Protein AF-A0A7Y2JBL5-F1 (afdb_monomer_lite)

Secondary structure (DSSP, 8-state):
--HHHHHHHHHHHTT--EEEEE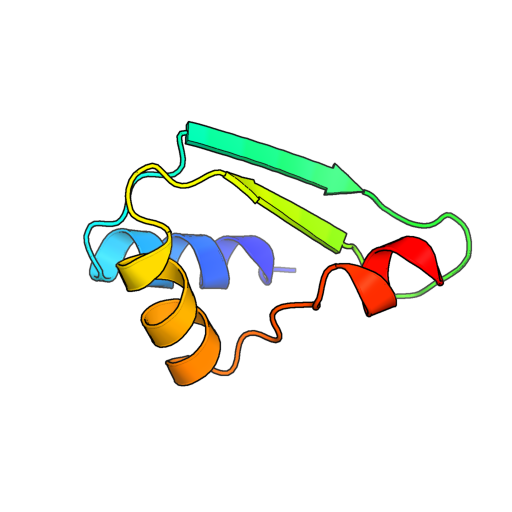EEE-TTSS-EEEEEEES-HHHHHHHHHHTTPPPPPHHHHHT-

Structure (mmCIF, N/CA/C/O backbone):
data_AF-A0A7Y2JBL5-F1
#
_entry.id   AF-A0A7Y2JBL5-F1
#
loop_
_atom_site.group_PDB
_atom_site.id
_atom_site.type_symbol
_atom_site.label_atom_id
_atom_site.label_alt_id
_atom_site.label_comp_id
_atom_site.label_asym_id
_atom_site.label_entity_id
_atom_site.label_seq_id
_atom_site.pdbx_PDB_ins_code
_atom_site.Cartn_x
_atom_site.Cartn_y
_atom_site.Cartn_z
_atom_site.occupancy
_atom_site.B_iso_or_equiv
_atom_site.auth_seq_id
_atom_site.auth_comp_id
_atom_site.auth_asym_id
_atom_site.auth_atom_id
_atom_site.pdbx_PDB_model_num
ATOM 1 N N . PRO A 1 1 ? -0.927 6.627 -15.968 1.00 55.94 1 PRO A N 1
ATOM 2 C CA . PRO A 1 1 ? -0.917 7.682 -14.918 1.00 55.94 1 PRO A CA 1
ATOM 3 C C . PRO A 1 1 ? -2.043 7.432 -13.899 1.00 55.94 1 PRO A C 1
ATOM 5 O O . PRO A 1 1 ? -3.168 7.218 -14.328 1.00 55.94 1 PRO A O 1
ATOM 8 N N . GLY A 1 2 ? -1.756 7.396 -12.590 1.00 75.19 2 GLY A N 1
ATOM 9 C CA . GLY A 1 2 ? -2.794 7.286 -11.543 1.00 75.19 2 GLY A CA 1
ATOM 10 C C . GLY A 1 2 ? -2.810 6.008 -10.691 1.00 75.19 2 GLY A C 1
ATOM 11 O O . GLY A 1 2 ? -3.554 5.969 -9.719 1.00 75.19 2 GLY A O 1
ATOM 12 N N . GLY A 1 3 ? -1.973 5.002 -10.979 1.00 82.50 3 GLY A N 1
ATOM 13 C CA . GLY A 1 3 ? -1.950 3.739 -10.216 1.00 82.50 3 GLY A CA 1
ATOM 14 C C . GLY A 1 3 ? -1.690 3.934 -8.716 1.00 82.50 3 GLY A C 1
ATOM 15 O O . GLY A 1 3 ? -2.487 3.503 -7.888 1.00 82.50 3 GLY A O 1
ATOM 16 N N . LEU A 1 4 ? -0.636 4.679 -8.361 1.00 86.88 4 LEU A N 1
ATOM 17 C CA . LEU A 1 4 ? -0.345 5.012 -6.962 1.00 86.88 4 LEU A CA 1
ATOM 18 C C . LEU A 1 4 ? -1.457 5.854 -6.317 1.00 86.88 4 LEU A C 1
ATOM 20 O O . LEU A 1 4 ? -1.848 5.587 -5.187 1.00 86.88 4 LEU A O 1
ATOM 24 N N . GLY A 1 5 ? -1.989 6.850 -7.031 1.00 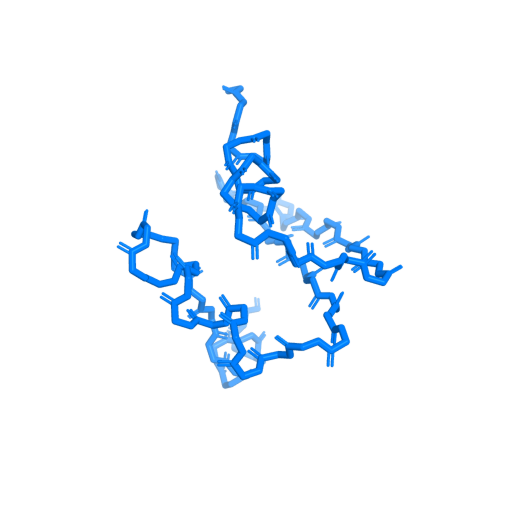89.94 5 GLY A N 1
ATOM 25 C CA . GLY A 1 5 ? -3.066 7.697 -6.508 1.00 89.94 5 GLY A CA 1
ATOM 26 C C . GLY A 1 5 ? -4.321 6.897 -6.150 1.00 89.94 5 GLY A C 1
ATOM 27 O O . GLY A 1 5 ? -4.929 7.151 -5.114 1.00 89.94 5 GLY A O 1
ATOM 28 N N . GLY A 1 6 ? -4.666 5.887 -6.956 1.00 91.81 6 GLY A N 1
ATOM 29 C CA . GLY A 1 6 ? -5.759 4.961 -6.653 1.00 91.81 6 GLY A CA 1
ATOM 30 C C . GLY A 1 6 ? -5.517 4.165 -5.369 1.00 91.81 6 GLY A C 1
ATOM 31 O O . GLY A 1 6 ? -6.395 4.106 -4.514 1.00 91.81 6 GLY A O 1
ATOM 32 N N . ILE A 1 7 ? -4.306 3.627 -5.195 1.00 92.50 7 ILE A N 1
ATOM 33 C CA . ILE A 1 7 ? -3.916 2.889 -3.982 1.00 92.50 7 ILE A CA 1
ATOM 34 C C . ILE A 1 7 ? -3.9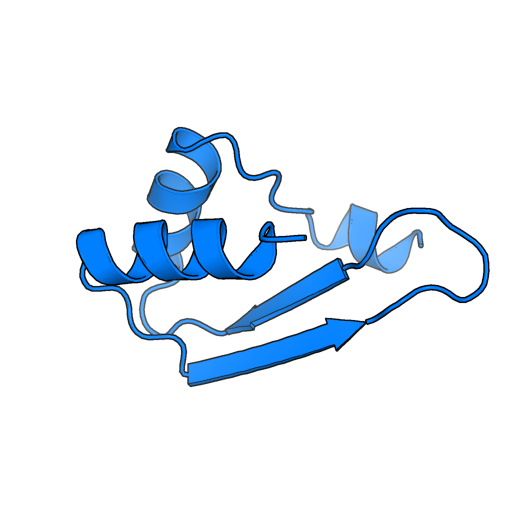90 3.792 -2.742 1.00 92.50 7 ILE A C 1
ATOM 36 O O . ILE A 1 7 ? -4.571 3.406 -1.731 1.00 92.50 7 ILE A O 1
ATOM 40 N N . LEU A 1 8 ? -3.456 5.015 -2.821 1.00 92.75 8 LEU A N 1
ATOM 41 C CA . LEU A 1 8 ? -3.491 5.966 -1.705 1.00 92.75 8 LEU A CA 1
ATOM 42 C C . LEU A 1 8 ? -4.921 6.375 -1.334 1.00 92.75 8 LEU A C 1
ATOM 44 O O . LEU A 1 8 ? -5.218 6.539 -0.154 1.00 92.75 8 LEU A O 1
ATOM 48 N N . LYS A 1 9 ? -5.817 6.500 -2.319 1.00 94.75 9 LYS A N 1
ATOM 49 C CA . LYS A 1 9 ? -7.232 6.789 -2.066 1.00 94.75 9 LYS A CA 1
ATOM 50 C C . LYS A 1 9 ? -7.913 5.653 -1.295 1.00 94.75 9 LYS A C 1
ATOM 52 O O . LYS A 1 9 ? -8.586 5.932 -0.310 1.00 94.75 9 LYS A O 1
ATOM 57 N N . ILE A 1 10 ? -7.686 4.399 -1.693 1.00 95.25 10 ILE A N 1
ATOM 58 C CA . ILE A 1 10 ? -8.210 3.212 -0.991 1.00 95.25 10 ILE A CA 1
ATOM 59 C C . ILE A 1 10 ? -7.756 3.210 0.477 1.00 95.25 10 ILE A C 1
ATOM 61 O O . ILE A 1 10 ? -8.560 3.014 1.385 1.00 95.25 10 ILE A O 1
ATOM 65 N N . LEU A 1 11 ? -6.466 3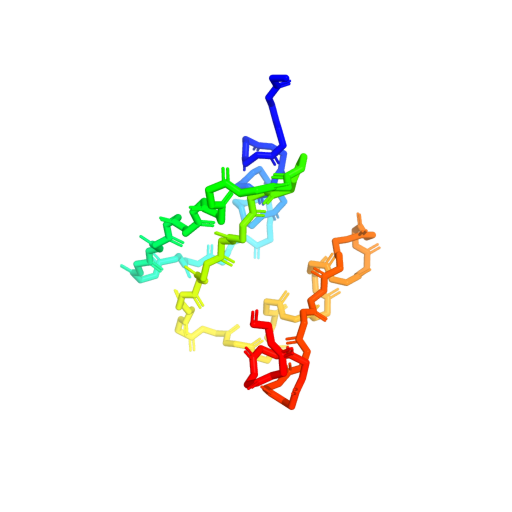.465 0.715 1.00 94.81 11 LEU A N 1
ATOM 66 C CA . LEU A 1 11 ? -5.896 3.508 2.063 1.00 94.81 11 LEU A CA 1
ATOM 67 C C . LEU A 1 11 ? -6.477 4.653 2.901 1.00 94.81 11 LEU A C 1
ATOM 69 O O . LEU A 1 11 ? -6.802 4.454 4.070 1.00 94.81 11 LEU A O 1
ATOM 73 N N . HIS A 1 12 ? -6.654 5.830 2.296 1.00 95.00 12 HIS A N 1
ATOM 74 C CA . HIS A 1 12 ? -7.260 6.985 2.951 1.00 95.00 12 HIS A CA 1
ATOM 75 C C . HIS A 1 12 ? -8.714 6.718 3.362 1.00 95.00 12 HIS A C 1
ATOM 77 O O . HIS A 1 12 ? -9.079 6.974 4.507 1.00 95.00 12 HIS A O 1
ATOM 83 N N . GLU A 1 13 ? -9.529 6.158 2.465 1.00 96.06 13 GLU A N 1
ATOM 84 C CA . GLU A 1 13 ? -10.934 5.821 2.741 1.00 96.06 13 GLU A CA 1
ATOM 85 C C . GLU A 1 13 ? -11.072 4.750 3.834 1.00 96.06 13 GLU A C 1
ATOM 87 O O . GLU A 1 13 ? -12.015 4.785 4.622 1.00 96.06 13 GLU A O 1
ATOM 92 N N . ALA A 1 14 ? -10.103 3.836 3.937 1.00 95.31 14 ALA A N 1
ATOM 93 C CA . ALA A 1 14 ? -10.035 2.839 5.003 1.00 95.31 14 ALA A CA 1
ATOM 94 C C . ALA A 1 14 ? -9.431 3.367 6.323 1.00 95.31 14 ALA A C 1
ATOM 96 O O . ALA A 1 14 ? -9.360 2.624 7.310 1.00 95.31 14 ALA A O 1
ATOM 97 N N . GLY A 1 15 ? -8.978 4.627 6.354 1.00 95.62 15 GLY A N 1
ATOM 98 C CA . GLY A 1 15 ? -8.318 5.235 7.507 1.00 95.62 15 GLY A CA 1
ATOM 99 C C . GLY A 1 15 ? -7.040 4.498 7.904 1.00 95.62 15 GLY A C 1
ATOM 100 O O . GLY A 1 15 ? -6.852 4.207 9.082 1.00 95.62 15 GLY A O 1
ATOM 101 N N . ILE A 1 16 ? -6.220 4.109 6.925 1.00 95.44 16 ILE A N 1
ATOM 102 C CA . ILE A 1 16 ? -4.953 3.401 7.138 1.00 95.44 16 ILE A CA 1
ATOM 103 C C . ILE A 1 16 ? -3.798 4.366 6.899 1.00 95.44 16 ILE A C 1
ATOM 105 O O . ILE A 1 16 ? -3.652 4.919 5.807 1.00 95.44 16 ILE A O 1
ATOM 109 N N . ASN A 1 17 ? -2.948 4.526 7.911 1.00 92.50 17 ASN A N 1
ATOM 110 C CA . ASN A 1 17 ? -1.741 5.332 7.800 1.00 92.50 17 ASN A CA 1
ATOM 111 C C . ASN A 1 17 ? -0.610 4.551 7.122 1.00 92.50 17 ASN A C 1
ATOM 113 O O . ASN A 1 17 ? -0.397 3.364 7.377 1.00 92.50 17 ASN A O 1
ATOM 117 N N . VAL A 1 18 ? 0.133 5.251 6.265 1.00 92.44 18 VAL A N 1
ATOM 118 C CA . VAL A 1 18 ? 1.365 4.761 5.641 1.00 92.44 18 VAL A CA 1
ATOM 119 C C . VAL A 1 18 ? 2.534 5.384 6.394 1.00 92.44 18 VAL A C 1
ATOM 121 O O . VAL A 1 18 ? 2.674 6.604 6.383 1.00 92.44 18 VAL A O 1
ATOM 124 N N . GLU A 1 19 ? 3.371 4.563 7.028 1.00 91.94 19 GLU A N 1
ATOM 125 C CA . GLU A 1 19 ? 4.548 5.043 7.768 1.00 91.94 19 GLU A CA 1
ATOM 126 C C . GLU A 1 19 ? 5.611 5.546 6.785 1.00 91.94 19 GLU A C 1
ATOM 128 O O . GLU A 1 19 ? 6.127 6.657 6.898 1.00 91.94 19 GLU A O 1
ATOM 133 N N . TYR A 1 20 ? 5.893 4.739 5.762 1.00 91.56 20 TYR A N 1
ATOM 134 C CA . TYR A 1 20 ? 6.675 5.150 4.606 1.00 91.56 20 TYR A CA 1
ATOM 135 C C . TYR A 1 20 ? 6.374 4.272 3.396 1.00 91.56 20 TYR A C 1
ATOM 137 O O . TYR A 1 20 ? 5.826 3.169 3.495 1.00 91.56 20 TYR A O 1
ATOM 145 N N . MET A 1 21 ? 6.785 4.762 2.232 1.00 90.94 21 MET A N 1
ATOM 146 C CA . MET A 1 21 ? 6.702 4.024 0.983 1.00 90.94 21 MET A CA 1
ATOM 147 C C . MET A 1 21 ? 7.967 4.211 0.145 1.00 90.94 21 MET A C 1
ATOM 149 O O . MET A 1 21 ? 8.545 5.296 0.111 1.00 90.94 21 MET A O 1
ATOM 153 N N . TYR A 1 22 ? 8.359 3.156 -0.567 1.00 88.75 22 TYR A N 1
ATOM 154 C CA . TYR A 1 22 ? 9.454 3.168 -1.533 1.00 88.75 22 TYR A CA 1
ATOM 155 C C . TYR A 1 22 ? 8.959 2.681 -2.888 1.00 88.75 22 TYR A C 1
ATOM 157 O O . TYR A 1 22 ? 8.299 1.650 -2.980 1.00 88.75 22 TYR A O 1
ATOM 165 N N . ALA A 1 23 ? 9.300 3.406 -3.950 1.00 84.44 23 ALA A N 1
ATOM 166 C CA . ALA A 1 23 ? 9.064 2.963 -5.315 1.00 84.44 23 ALA A CA 1
ATOM 167 C C . ALA A 1 23 ? 10.357 2.370 -5.882 1.00 84.44 23 ALA A C 1
ATOM 169 O O . ALA A 1 23 ? 11.390 3.038 -5.922 1.00 84.44 23 ALA A O 1
ATOM 170 N N . PHE A 1 24 ? 10.285 1.124 -6.333 1.00 79.56 24 PHE A N 1
ATOM 171 C CA . PHE A 1 24 ? 11.350 0.437 -7.041 1.00 79.56 24 PHE A CA 1
ATOM 172 C C . PHE A 1 24 ? 10.909 0.193 -8.484 1.00 79.56 24 PHE A C 1
ATOM 174 O O . PHE A 1 24 ? 9.930 -0.505 -8.747 1.00 79.56 24 PHE A O 1
ATOM 181 N N . VAL A 1 25 ? 11.623 0.793 -9.434 1.00 73.06 25 VAL A N 1
ATOM 182 C CA . VAL A 1 25 ? 11.373 0.602 -10.865 1.00 73.06 25 VAL A CA 1
ATOM 183 C C . VAL A 1 25 ? 12.468 -0.302 -11.405 1.00 73.06 25 VAL A C 1
ATOM 185 O O . VAL A 1 25 ? 13.641 0.078 -11.421 1.00 73.06 25 VAL A O 1
ATOM 188 N N . GLN A 1 26 ? 12.101 -1.507 -11.832 1.00 68.19 26 GLN A N 1
ATOM 189 C CA . GLN A 1 26 ? 13.051 -2.405 -12.472 1.00 68.19 26 GLN A CA 1
ATOM 190 C C . GLN A 1 26 ? 13.376 -1.846 -13.866 1.00 68.19 26 GLN A C 1
ATOM 192 O O . GLN A 1 26 ? 12.478 -1.496 -14.628 1.00 68.19 26 GLN A O 1
ATOM 197 N N . ARG A 1 27 ? 14.668 -1.737 -14.205 1.00 56.81 27 ARG A N 1
ATOM 198 C CA . ARG A 1 27 ? 15.165 -1.084 -15.439 1.00 56.81 27 ARG A CA 1
ATOM 199 C C . ARG A 1 27 ? 14.656 -1.706 -16.753 1.00 56.81 27 ARG A C 1
ATOM 201 O O . ARG A 1 27 ? 14.853 -1.098 -17.800 1.00 56.81 27 ARG A O 1
ATOM 208 N N . SER A 1 28 ? 14.042 -2.888 -16.696 1.00 60.56 28 SER A N 1
ATOM 209 C CA . SER A 1 28 ? 13.758 -3.741 -17.856 1.00 60.56 28 SER A CA 1
ATOM 210 C C . SER A 1 28 ? 12.272 -4.033 -18.101 1.00 60.56 28 SER A C 1
ATOM 212 O O . SER A 1 28 ? 11.977 -4.726 -19.068 1.00 60.56 28 SER A O 1
ATOM 214 N N . GLY A 1 29 ? 11.343 -3.592 -17.242 1.00 53.91 29 GLY A N 1
ATOM 215 C CA . GLY A 1 29 ? 9.960 -4.084 -17.279 1.00 53.91 29 GLY A CA 1
ATOM 216 C C . GLY A 1 29 ? 8.910 -3.007 -17.042 1.00 53.91 29 GLY A C 1
ATOM 217 O O . GLY A 1 29 ? 9.086 -2.127 -16.207 1.00 53.91 29 GLY A O 1
ATOM 218 N N . ASP A 1 30 ? 7.788 -3.131 -17.748 1.00 64.81 30 ASP A N 1
ATOM 219 C CA . ASP A 1 30 ? 6.629 -2.226 -17.774 1.00 64.81 30 ASP A CA 1
ATOM 220 C C . ASP A 1 30 ? 5.907 -2.021 -16.422 1.00 64.81 30 ASP A C 1
ATOM 222 O O . ASP A 1 30 ? 4.866 -1.367 -16.359 1.00 64.81 30 ASP A O 1
ATOM 226 N N . ASN A 1 31 ? 6.444 -2.568 -15.326 1.00 69.88 31 ASN A N 1
ATOM 227 C CA . ASN A 1 31 ? 5.815 -2.602 -14.012 1.00 69.88 31 ASN A CA 1
ATOM 228 C C . ASN A 1 31 ? 6.728 -1.994 -12.939 1.00 69.88 31 ASN A C 1
ATOM 230 O O . ASN A 1 31 ? 7.883 -2.384 -12.776 1.00 69.88 31 ASN A O 1
ATOM 234 N N . ALA A 1 32 ? 6.178 -1.058 -12.165 1.00 77.56 32 ALA A N 1
ATOM 235 C CA . ALA A 1 32 ? 6.816 -0.518 -10.970 1.00 77.56 32 ALA A CA 1
ATOM 236 C C . ALA A 1 32 ? 6.353 -1.294 -9.731 1.00 77.56 32 ALA A C 1
ATOM 238 O O . ALA A 1 32 ? 5.169 -1.602 -9.591 1.00 77.56 32 ALA A O 1
ATOM 239 N N . ILE A 1 33 ? 7.279 -1.565 -8.816 1.00 84.75 33 ILE A N 1
ATOM 240 C CA . ILE A 1 33 ? 6.992 -2.170 -7.516 1.00 84.75 33 ILE A CA 1
ATOM 241 C C . ILE A 1 33 ? 6.961 -1.055 -6.484 1.00 84.75 33 ILE A C 1
ATOM 243 O O . ILE A 1 33 ? 7.842 -0.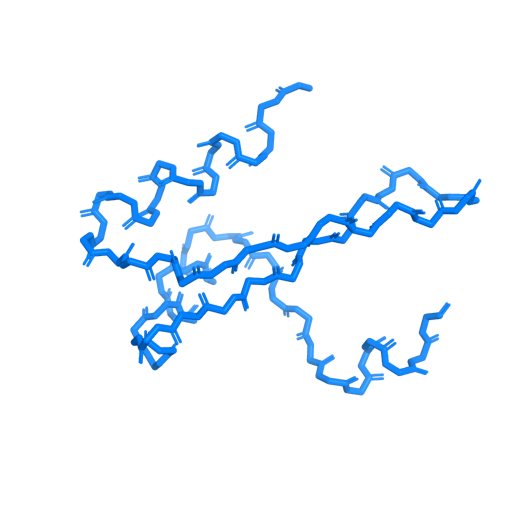198 -6.450 1.00 84.75 33 ILE A O 1
ATOM 247 N N . ILE A 1 34 ? 5.946 -1.062 -5.628 1.00 87.94 34 ILE A N 1
ATOM 248 C CA . ILE A 1 34 ? 5.850 -0.123 -4.516 1.00 87.94 34 ILE A CA 1
ATOM 249 C C . ILE A 1 34 ? 5.835 -0.924 -3.224 1.00 87.94 34 ILE A C 1
ATOM 251 O O . ILE A 1 34 ? 4.991 -1.795 -3.029 1.00 87.94 34 ILE A O 1
ATOM 255 N N . ILE A 1 35 ? 6.788 -0.621 -2.355 1.00 90.31 35 ILE A N 1
ATOM 256 C CA . ILE A 1 35 ? 6.907 -1.197 -1.026 1.00 90.31 35 ILE A CA 1
ATOM 257 C C . ILE A 1 35 ? 6.242 -0.221 -0.069 1.00 90.31 35 ILE A C 1
ATOM 259 O O . ILE A 1 35 ? 6.651 0.937 0.021 1.00 90.31 35 ILE A O 1
ATOM 263 N N . PHE A 1 36 ? 5.231 -0.691 0.647 1.00 92.50 36 PHE A N 1
ATOM 264 C CA . PHE A 1 36 ? 4.566 0.071 1.693 1.00 92.50 36 PHE A CA 1
ATOM 265 C C . PHE A 1 36 ? 4.917 -0.505 3.056 1.00 92.50 36 PHE A C 1
ATOM 267 O O . PHE A 1 36 ? 4.957 -1.725 3.227 1.00 92.50 36 PHE A O 1
ATOM 274 N N . ARG A 1 37 ? 5.109 0.381 4.032 1.00 93.12 37 ARG A N 1
ATOM 275 C CA . ARG A 1 37 ? 5.062 0.022 5.442 1.00 93.12 37 ARG A CA 1
ATOM 276 C C . ARG A 1 37 ? 3.846 0.662 6.091 1.00 93.12 37 ARG A C 1
ATOM 278 O O . ARG A 1 37 ? 3.603 1.858 5.931 1.00 93.12 37 ARG A O 1
ATOM 285 N N . PHE A 1 38 ? 3.110 -0.162 6.817 1.00 93.62 38 PHE A N 1
ATOM 286 C CA . PHE A 1 38 ? 1.910 0.212 7.546 1.00 93.62 38 PHE A CA 1
ATOM 287 C C . PHE A 1 38 ? 2.109 -0.092 9.025 1.00 93.62 38 PHE A C 1
ATOM 289 O O . PHE A 1 38 ? 2.712 -1.116 9.351 1.00 93.62 38 PHE A O 1
ATOM 296 N N . ASP A 1 39 ? 1.522 0.734 9.886 1.00 91.19 39 ASP A N 1
ATOM 297 C CA . ASP A 1 39 ? 1.374 0.407 11.307 1.00 91.19 39 ASP A CA 1
ATOM 298 C C . ASP A 1 39 ? 0.353 -0.734 11.493 1.00 91.19 39 ASP A C 1
ATOM 300 O O . ASP A 1 39 ? 0.560 -1.656 12.277 1.00 91.19 39 ASP A O 1
ATOM 304 N N . GLU A 1 40 ? -0.735 -0.711 10.711 1.00 93.56 40 GLU A N 1
ATOM 305 C CA . GLU A 1 40 ? -1.844 -1.677 10.758 1.00 93.56 40 GLU A CA 1
ATOM 306 C C . GLU A 1 40 ? -1.812 -2.654 9.564 1.00 93.56 40 GLU A C 1
ATOM 308 O O . GLU A 1 40 ? -2.717 -2.676 8.722 1.00 93.56 40 GLU A O 1
ATOM 313 N N . LEU A 1 41 ? -0.760 -3.474 9.463 1.00 92.25 41 LEU A N 1
ATOM 314 C CA . LEU A 1 41 ? -0.568 -4.396 8.330 1.00 92.25 41 LEU A CA 1
ATOM 315 C C . LEU A 1 41 ? -1.749 -5.370 8.135 1.00 92.25 41 LEU A C 1
ATOM 317 O O . LEU A 1 41 ? -2.210 -5.558 7.006 1.00 92.25 41 LEU A O 1
ATOM 321 N N . ASP A 1 42 ? -2.281 -5.927 9.228 1.00 93.81 42 ASP A N 1
ATOM 322 C CA . ASP A 1 42 ? -3.390 -6.896 9.209 1.00 93.81 42 ASP A CA 1
ATOM 323 C C . ASP A 1 42 ? -4.693 -6.309 8.647 1.00 93.81 42 ASP A C 1
ATOM 325 O O . ASP A 1 42 ? -5.528 -7.035 8.110 1.00 93.81 42 ASP A O 1
ATOM 329 N N . LYS A 1 43 ? -4.857 -4.983 8.728 1.00 95.31 43 LYS A N 1
ATOM 330 C CA . LYS A 1 43 ? -5.981 -4.244 8.140 1.00 95.31 43 LYS A CA 1
ATOM 331 C C . LYS A 1 43 ? -5.692 -3.840 6.693 1.00 95.31 43 LYS A C 1
ATOM 333 O O . LYS A 1 43 ? -6.584 -3.885 5.847 1.00 95.31 43 LYS A O 1
ATOM 338 N N . ALA A 1 44 ? -4.449 -3.471 6.387 1.00 94.88 44 ALA A N 1
ATOM 339 C CA . ALA A 1 44 ? -4.044 -3.014 5.059 1.00 94.88 44 ALA A CA 1
ATOM 340 C C . ALA A 1 44 ? -4.131 -4.117 3.997 1.00 94.88 44 ALA A C 1
ATOM 342 O O . ALA A 1 44 ? -4.652 -3.877 2.908 1.00 94.88 44 ALA A O 1
ATOM 343 N N . ILE A 1 45 ? -3.675 -5.334 4.313 1.00 93.94 45 ILE A N 1
ATOM 344 C CA . ILE A 1 45 ? -3.694 -6.468 3.376 1.00 93.94 45 ILE A CA 1
ATOM 345 C C . ILE A 1 45 ? -5.110 -6.772 2.843 1.00 93.94 45 ILE A C 1
ATOM 347 O O . ILE A 1 45 ? -5.273 -6.786 1.618 1.00 93.94 45 ILE A O 1
ATOM 351 N N . PRO A 1 46 ? -6.145 -6.999 3.677 1.00 96.50 46 PRO A N 1
ATOM 352 C CA . PRO A 1 46 ? -7.487 -7.306 3.182 1.00 96.50 46 PRO A CA 1
ATOM 353 C C . PRO A 1 46 ? -8.125 -6.132 2.430 1.00 96.50 46 PRO A C 1
ATOM 355 O O . PRO A 1 46 ? -8.805 -6.357 1.433 1.00 96.50 46 PRO A O 1
ATOM 358 N N . VAL A 1 47 ? -7.874 -4.885 2.846 1.00 96.62 47 VAL A N 1
ATOM 359 C CA . VAL A 1 47 ? -8.374 -3.690 2.144 1.00 96.62 47 VAL A CA 1
ATOM 360 C C . VAL A 1 47 ? -7.790 -3.592 0.733 1.00 96.62 47 VAL A C 1
ATOM 362 O O . VAL A 1 47 ? -8.528 -3.426 -0.236 1.00 96.62 47 VAL A O 1
ATOM 365 N N . LEU A 1 48 ? -6.469 -3.734 0.601 1.00 94.62 48 LEU A N 1
ATOM 366 C CA . LEU A 1 48 ? -5.787 -3.643 -0.689 1.00 94.62 48 LEU A CA 1
ATOM 367 C C . LEU A 1 48 ? -6.171 -4.807 -1.609 1.00 94.62 48 LEU A C 1
ATOM 369 O O . LEU A 1 48 ? -6.556 -4.588 -2.757 1.00 94.62 48 LEU A O 1
ATOM 373 N N . THR A 1 49 ? -6.116 -6.040 -1.103 1.00 95.06 49 THR A N 1
ATOM 374 C CA . THR A 1 49 ? -6.462 -7.231 -1.895 1.00 95.06 49 THR A CA 1
ATOM 375 C C . THR A 1 49 ? -7.942 -7.260 -2.282 1.00 95.06 49 THR A C 1
ATOM 377 O O . THR A 1 49 ? -8.258 -7.588 -3.425 1.00 95.06 49 THR A O 1
ATOM 380 N N . GLY A 1 50 ? -8.845 -6.834 -1.392 1.00 96.06 50 GLY A N 1
ATOM 381 C CA . GLY A 1 50 ? -10.276 -6.690 -1.676 1.00 96.06 50 GLY A CA 1
ATOM 382 C C . GLY A 1 50 ? -10.588 -5.631 -2.738 1.00 96.06 50 GLY A C 1
ATOM 383 O O . GLY A 1 50 ? -11.542 -5.784 -3.497 1.00 96.06 50 GLY A O 1
ATOM 384 N N . ALA A 1 51 ? -9.749 -4.600 -2.856 1.00 94.19 51 ALA A N 1
ATOM 385 C CA . ALA A 1 51 ? -9.821 -3.594 -3.915 1.00 94.19 51 ALA A CA 1
ATOM 386 C C . ALA A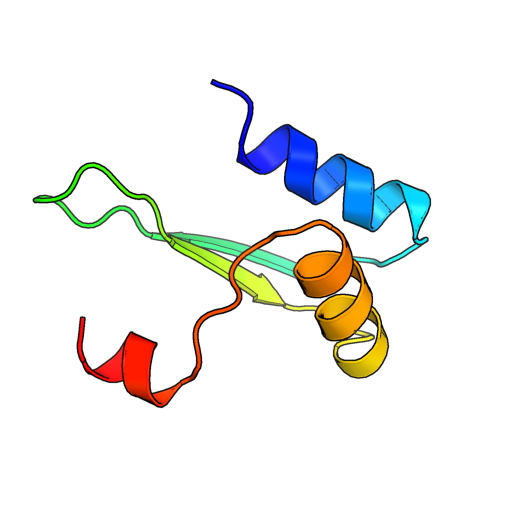 1 51 ? -9.136 -4.028 -5.232 1.00 94.19 51 ALA A C 1
ATOM 388 O O . ALA A 1 51 ? -8.991 -3.220 -6.150 1.00 94.19 51 ALA A O 1
ATOM 389 N N . GLY A 1 52 ? -8.697 -5.288 -5.340 1.00 92.25 52 GLY A N 1
ATOM 390 C CA . GLY A 1 52 ? -8.045 -5.833 -6.533 1.00 92.25 52 GLY A CA 1
ATOM 391 C C . GLY A 1 52 ? -6.567 -5.459 -6.676 1.00 92.25 52 GLY A C 1
ATOM 392 O O . GLY A 1 52 ? -5.976 -5.690 -7.732 1.00 92.25 52 GLY A O 1
ATOM 393 N N . VAL A 1 53 ? -5.943 -4.896 -5.635 1.00 91.38 53 VAL A N 1
ATOM 394 C CA . VAL A 1 53 ? -4.503 -4.616 -5.629 1.00 91.38 53 VAL A CA 1
ATOM 395 C C . VAL A 1 53 ? -3.743 -5.919 -5.385 1.00 91.38 53 VAL A C 1
ATOM 397 O O . VAL A 1 53 ? -3.929 -6.588 -4.368 1.00 91.38 53 VAL A O 1
ATOM 400 N N . ARG A 1 54 ? -2.847 -6.279 -6.309 1.00 90.38 54 ARG A N 1
ATOM 401 C CA . ARG A 1 54 ? -1.956 -7.431 -6.134 1.00 90.38 54 ARG A CA 1
ATOM 402 C C . ARG A 1 54 ? -0.897 -7.112 -5.078 1.00 90.38 54 ARG A C 1
ATOM 404 O O . ARG A 1 54 ? -0.054 -6.245 -5.290 1.00 90.38 54 ARG A O 1
ATOM 411 N N . VAL A 1 55 ? -0.910 -7.858 -3.979 1.00 90.75 55 VAL A N 1
ATOM 412 C CA . VAL A 1 55 ? 0.150 -7.846 -2.963 1.00 90.75 55 VAL A CA 1
ATOM 413 C C . VAL A 1 55 ? 1.098 -9.010 -3.248 1.00 90.75 55 VAL A C 1
ATOM 415 O O . VAL A 1 55 ? 0.652 -10.152 -3.347 1.00 90.75 55 VAL A O 1
ATOM 418 N N . LEU A 1 56 ? 2.388 -8.721 -3.420 1.00 88.62 56 LEU A N 1
ATOM 419 C CA . LEU A 1 56 ? 3.415 -9.740 -3.654 1.00 88.62 56 LEU A CA 1
ATOM 420 C C . LEU A 1 56 ? 3.807 -10.413 -2.337 1.00 88.62 56 LEU A C 1
ATOM 422 O O . LEU A 1 56 ? 3.995 -9.737 -1.323 1.00 88.62 56 LEU A O 1
ATOM 426 N N . LYS A 1 57 ? 3.976 -11.736 -2.354 1.00 88.31 57 LYS A N 1
ATOM 427 C CA . LYS A 1 57 ? 4.574 -12.467 -1.232 1.00 88.31 57 LYS A CA 1
ATOM 428 C C . LYS A 1 57 ? 6.086 -12.253 -1.199 1.00 88.31 57 LYS A C 1
ATOM 430 O O . LYS A 1 57 ? 6.706 -12.021 -2.232 1.00 88.31 57 LYS A O 1
ATOM 435 N N . GLY A 1 58 ? 6.695 -12.403 -0.021 1.00 85.50 58 GLY A N 1
ATOM 436 C CA . GLY A 1 58 ? 8.146 -12.240 0.145 1.00 85.50 58 GLY A CA 1
ATOM 437 C C . GLY A 1 58 ? 8.964 -13.105 -0.821 1.00 85.50 58 GLY A C 1
ATOM 438 O O . GLY A 1 58 ? 9.901 -12.611 -1.435 1.00 85.50 58 GLY A O 1
ATOM 439 N N . GLU A 1 59 ? 8.558 -14.359 -1.034 1.00 88.25 59 GLU A N 1
ATOM 440 C CA . GLU A 1 59 ? 9.199 -15.279 -1.988 1.00 88.25 59 GLU A CA 1
ATOM 441 C C . GLU A 1 59 ? 9.172 -14.761 -3.433 1.00 88.25 59 GLU A C 1
ATOM 443 O O . GLU A 1 59 ? 10.163 -14.895 -4.144 1.00 88.25 59 GLU A O 1
ATOM 448 N N . GLU A 1 60 ? 8.070 -14.128 -3.856 1.00 85.19 60 GLU A N 1
ATOM 449 C CA . GLU A 1 60 ? 7.976 -13.501 -5.179 1.00 85.19 60 GLU A CA 1
ATOM 450 C C . GLU A 1 60 ? 8.945 -12.324 -5.282 1.00 85.19 60 GLU A C 1
ATOM 452 O O . GLU A 1 60 ? 9.569 -12.151 -6.318 1.00 85.19 60 GLU A O 1
ATOM 457 N N . VAL A 1 61 ? 9.110 -11.545 -4.206 1.00 82.94 61 VAL A N 1
ATOM 458 C CA . VAL A 1 61 ? 10.042 -10.408 -4.177 1.00 82.94 61 VAL A CA 1
ATOM 459 C C . VAL A 1 61 ? 11.500 -10.866 -4.262 1.00 82.94 61 VAL A C 1
ATOM 461 O O . VAL A 1 61 ? 12.282 -10.244 -4.971 1.00 82.94 61 VAL A O 1
ATOM 464 N N . TYR A 1 62 ? 11.873 -11.954 -3.581 1.00 81.00 62 TYR A N 1
ATOM 465 C CA . TYR A 1 62 ? 13.237 -12.500 -3.635 1.00 81.00 62 TYR A CA 1
ATOM 466 C C . TYR A 1 62 ? 13.598 -13.142 -4.983 1.00 81.00 62 TYR A C 1
ATOM 468 O O . TYR A 1 62 ? 14.778 -13.370 -5.243 1.00 81.00 62 TYR A O 1
ATOM 476 N N . ALA A 1 63 ? 12.604 -13.453 -5.817 1.00 81.00 63 ALA A N 1
ATOM 477 C CA . ALA A 1 63 ? 12.786 -14.082 -7.123 1.00 81.00 63 ALA A CA 1
ATOM 478 C C . ALA A 1 63 ? 12.829 -13.085 -8.304 1.00 81.00 63 ALA A C 1
ATOM 480 O O . ALA A 1 63 ? 12.937 -13.529 -9.449 1.00 81.00 63 ALA A O 1
ATOM 481 N N . LEU A 1 64 ? 12.714 -11.774 -8.042 1.00 75.50 64 LEU A N 1
ATOM 482 C CA . LEU A 1 64 ? 12.765 -10.684 -9.036 1.00 75.50 64 LEU A CA 1
ATOM 483 C C . LEU A 1 64 ? 14.186 -10.175 -9.297 1.00 75.50 64 LEU A C 1
ATOM 485 O O . LEU A 1 64 ? 14.413 -9.714 -10.443 1.00 75.50 64 LEU A O 1
#

Sequence (64 aa):
PGGLGGILKILHEAGINVEYMYAFVQRSGDNAIIIFRFDELDKAIPVLTGAGVRVLKGEEVYAL

pLDDT: mean 86.84, std 10.66, range [53.91, 96.62]

Radius of gyration: 12.11 Å; chains: 1; bounding box: 26×23×29 Å

Foldseek 3Di:
DCPVVVLVVLCVVLVWDWPDKDWDDDPPDPDIDMDTDTPCPVSSVCSCVVVVHDDDDPVRVVVD